Protein AF-A0A2E7TBE4-F1 (afdb_monomer)

Mean predicted aligned error: 5.77 Å

Structure (mmCIF, N/CA/C/O backbone):
data_AF-A0A2E7TBE4-F1
#
_entry.id   AF-A0A2E7TBE4-F1
#
loop_
_atom_site.group_PDB
_atom_site.id
_atom_site.type_symbol
_atom_site.label_atom_id
_atom_site.label_alt_id
_atom_site.label_comp_id
_atom_site.label_asym_id
_atom_site.label_entity_id
_atom_site.label_seq_id
_atom_site.pdbx_PDB_ins_code
_atom_site.Cartn_x
_atom_site.Cartn_y
_atom_site.Cartn_z
_atom_site.occupancy
_atom_site.B_iso_or_equiv
_atom_site.auth_seq_id
_atom_site.auth_comp_id
_atom_site.auth_asym_id
_atom_site.auth_atom_id
_atom_site.pdbx_PDB_model_num
ATOM 1 N N . MET A 1 1 ? -16.923 3.163 10.898 1.00 75.12 1 MET A N 1
ATOM 2 C CA . MET A 1 1 ? -16.208 2.609 9.728 1.00 75.12 1 MET A CA 1
ATOM 3 C C . MET A 1 1 ? -14.946 3.431 9.518 1.00 75.12 1 MET A C 1
ATOM 5 O O . MET A 1 1 ? -15.007 4.639 9.729 1.00 75.12 1 MET A O 1
ATOM 9 N N . LYS A 1 2 ? -13.809 2.802 9.211 1.00 86.69 2 LYS A N 1
ATOM 10 C CA . LYS A 1 2 ? -12.527 3.490 9.012 1.00 86.69 2 LYS A CA 1
ATOM 11 C C . LYS A 1 2 ? -12.183 3.500 7.526 1.00 86.69 2 LYS A C 1
ATOM 13 O O . LYS A 1 2 ? -12.482 2.533 6.828 1.00 86.69 2 LYS A O 1
ATOM 18 N N . ARG A 1 3 ? -11.554 4.576 7.055 1.00 91.75 3 ARG A N 1
ATOM 19 C CA . ARG A 1 3 ? -10.996 4.649 5.702 1.00 91.75 3 ARG A CA 1
ATOM 20 C C . ARG A 1 3 ? -9.504 4.393 5.776 1.00 91.75 3 ARG A C 1
ATOM 22 O O . ARG A 1 3 ? -8.827 4.990 6.608 1.00 91.75 3 ARG A O 1
ATOM 29 N N . TYR A 1 4 ? -9.002 3.554 4.888 1.00 93.69 4 TYR A N 1
ATOM 30 C CA . TYR A 1 4 ? -7.580 3.307 4.720 1.00 93.69 4 TYR A CA 1
ATOM 31 C C . TYR A 1 4 ? -7.161 3.719 3.314 1.00 93.69 4 TYR A C 1
ATOM 33 O O . TYR A 1 4 ? -7.803 3.332 2.340 1.00 93.69 4 TYR A O 1
ATOM 41 N N . ILE A 1 5 ? -6.097 4.514 3.232 1.00 94.12 5 ILE A N 1
ATOM 42 C CA . ILE A 1 5 ? -5.440 4.893 1.982 1.00 94.12 5 ILE A CA 1
ATOM 43 C C . ILE A 1 5 ? -4.207 4.005 1.853 1.00 94.12 5 ILE A C 1
ATOM 45 O O . ILE A 1 5 ? -3.308 4.063 2.692 1.00 94.12 5 ILE A O 1
ATOM 49 N N . ILE A 1 6 ? -4.178 3.169 0.826 1.00 94.19 6 ILE A N 1
ATOM 50 C CA . ILE A 1 6 ? -3.102 2.220 0.552 1.00 94.19 6 ILE A CA 1
ATOM 51 C C . ILE A 1 6 ? -2.255 2.791 -0.575 1.00 94.19 6 ILE A C 1
ATOM 53 O O . ILE A 1 6 ? -2.795 3.153 -1.615 1.00 94.19 6 ILE A O 1
ATOM 57 N N . GLN A 1 7 ? -0.939 2.843 -0.401 1.00 94.38 7 GLN A N 1
ATOM 58 C CA . GLN A 1 7 ? -0.005 3.291 -1.426 1.00 94.38 7 GLN A CA 1
ATOM 59 C C . GLN A 1 7 ? 0.825 2.117 -1.939 1.00 94.38 7 GLN A C 1
ATOM 61 O O . GLN A 1 7 ? 1.447 1.380 -1.170 1.00 94.38 7 GLN A O 1
ATOM 66 N N . PHE A 1 8 ? 0.861 1.986 -3.259 1.00 93.00 8 PHE A N 1
ATOM 67 C CA . PHE A 1 8 ? 1.653 1.018 -3.994 1.00 93.00 8 PHE A CA 1
ATOM 68 C C . PHE A 1 8 ? 2.759 1.728 -4.770 1.00 93.00 8 PHE A C 1
ATOM 70 O O . PHE A 1 8 ? 2.548 2.805 -5.329 1.00 93.00 8 PHE A O 1
ATOM 77 N N . GLN A 1 9 ? 3.922 1.093 -4.842 1.00 92.00 9 GLN A N 1
ATOM 78 C CA . GLN A 1 9 ? 5.038 1.513 -5.682 1.00 92.00 9 GLN A CA 1
ATOM 79 C C . GLN A 1 9 ? 5.395 0.375 -6.630 1.00 92.00 9 GLN A C 1
ATOM 81 O O . GLN A 1 9 ? 5.537 -0.766 -6.191 1.00 92.00 9 GLN A O 1
ATOM 86 N N . ASN A 1 10 ? 5.570 0.692 -7.906 1.00 90.94 10 ASN A N 1
ATOM 87 C CA . ASN A 1 10 ? 6.155 -0.212 -8.877 1.00 90.94 10 ASN A CA 1
ATOM 88 C C . ASN A 1 10 ? 7.683 -0.064 -8.857 1.00 90.94 10 ASN A C 1
ATOM 90 O O . ASN A 1 10 ? 8.225 1.023 -9.055 1.00 90.94 10 ASN A O 1
ATOM 94 N N . ASN A 1 11 ? 8.385 -1.161 -8.590 1.00 87.38 11 ASN A N 1
ATOM 95 C CA . ASN A 1 11 ? 9.839 -1.203 -8.481 1.00 87.38 11 ASN A CA 1
ATOM 96 C C . ASN A 1 11 ? 10.557 -1.029 -9.830 1.00 87.38 11 ASN A C 1
ATOM 98 O O . ASN A 1 11 ? 11.745 -0.722 -9.834 1.00 87.38 11 ASN A O 1
ATOM 102 N N . LYS A 1 12 ? 9.874 -1.245 -10.961 1.00 85.25 12 LYS A N 1
ATOM 103 C CA . LYS A 1 12 ? 10.490 -1.230 -12.296 1.00 85.25 12 LYS A CA 1
ATOM 104 C C . LYS A 1 12 ? 10.633 0.176 -12.869 1.00 85.25 12 LYS A C 1
ATOM 106 O O . LYS A 1 12 ? 11.652 0.511 -13.461 1.00 85.25 12 LYS A O 1
ATOM 111 N N . ASP A 1 13 ? 9.592 0.980 -12.713 1.00 86.19 13 ASP A N 1
ATOM 112 C CA . ASP A 1 13 ? 9.438 2.310 -13.305 1.00 86.19 13 ASP A CA 1
ATOM 113 C C . ASP A 1 13 ? 9.262 3.407 -12.243 1.00 86.19 13 ASP A C 1
ATOM 115 O O . ASP A 1 13 ? 9.096 4.574 -12.586 1.00 86.19 13 ASP A O 1
ATOM 119 N N . ASN A 1 14 ? 9.331 3.051 -10.954 1.00 85.19 14 ASN A N 1
ATOM 120 C CA . ASN A 1 14 ? 9.162 3.962 -9.820 1.00 85.19 14 ASN A CA 1
ATOM 121 C C . ASN A 1 14 ? 7.813 4.709 -9.837 1.00 85.19 14 ASN A C 1
ATOM 123 O O . ASN A 1 14 ? 7.690 5.812 -9.302 1.00 85.19 14 ASN A O 1
ATOM 127 N N . THR A 1 15 ? 6.793 4.107 -10.452 1.00 89.44 15 THR A N 1
ATOM 128 C CA . THR A 1 15 ? 5.441 4.664 -10.501 1.00 89.44 15 THR A CA 1
ATOM 129 C C . THR A 1 15 ? 4.703 4.387 -9.197 1.00 89.44 15 THR A C 1
ATOM 131 O O . THR A 1 15 ? 4.797 3.300 -8.627 1.00 89.44 15 THR A O 1
ATOM 134 N N . TYR A 1 16 ? 3.910 5.358 -8.744 1.00 89.88 16 TYR A N 1
ATOM 135 C CA . TYR A 1 16 ? 3.082 5.232 -7.547 1.00 89.88 16 TYR A CA 1
ATOM 136 C C . TYR A 1 16 ? 1.603 5.168 -7.908 1.00 89.88 16 TYR A C 1
ATOM 138 O O . TYR A 1 16 ? 1.129 5.867 -8.804 1.00 89.88 16 TYR A O 1
ATOM 146 N N . ARG A 1 17 ? 0.863 4.337 -7.179 1.00 90.75 17 ARG A N 1
ATOM 147 C CA . ARG A 1 17 ? -0.601 4.280 -7.214 1.00 90.75 17 ARG A CA 1
ATOM 148 C C . ARG A 1 17 ? -1.134 4.252 -5.798 1.00 90.75 17 ARG A C 1
ATOM 150 O O . ARG A 1 17 ? -0.446 3.796 -4.890 1.00 90.75 17 ARG A O 1
ATOM 157 N N . HIS A 1 18 ? -2.360 4.712 -5.618 1.00 91.38 18 HIS A N 1
ATOM 158 C CA . HIS A 1 18 ? -3.063 4.553 -4.358 1.00 91.38 18 HIS A CA 1
ATOM 159 C C . HIS A 1 18 ? -4.420 3.889 -4.579 1.00 91.38 18 HIS A C 1
ATOM 161 O O . HIS A 1 18 ? -4.995 3.986 -5.662 1.00 91.38 18 HIS A O 1
ATOM 167 N N . ASP A 1 19 ? -4.897 3.198 -3.552 1.00 91.94 19 ASP A N 1
ATOM 168 C CA . ASP A 1 19 ? -6.250 2.655 -3.465 1.00 91.94 19 ASP A CA 1
ATOM 169 C C . ASP A 1 19 ? -6.871 3.091 -2.135 1.00 91.94 19 ASP A C 1
ATOM 171 O O . ASP A 1 19 ? -6.162 3.303 -1.148 1.00 91.94 19 ASP A O 1
ATOM 175 N N . GLU A 1 20 ? -8.190 3.244 -2.104 1.00 92.44 20 GLU A N 1
ATOM 176 C CA . GLU A 1 20 ? -8.919 3.657 -0.905 1.00 92.44 20 GLU A CA 1
ATOM 177 C C . GLU A 1 20 ? -9.974 2.619 -0.551 1.00 92.44 20 GLU A C 1
ATOM 179 O O . GLU A 1 20 ? -10.805 2.244 -1.377 1.00 92.44 20 GLU A O 1
ATOM 184 N N . VAL A 1 21 ? -9.968 2.174 0.707 1.00 92.19 21 VAL A N 1
ATOM 185 C CA . VAL A 1 21 ? -10.915 1.164 1.185 1.00 92.19 21 VAL A CA 1
ATOM 186 C C . VAL A 1 21 ? -11.552 1.530 2.509 1.00 92.19 21 VAL A C 1
ATOM 188 O O . VAL A 1 21 ? -10.918 2.077 3.412 1.00 92.19 21 VAL A O 1
ATOM 191 N N . MET A 1 22 ? -12.824 1.167 2.639 1.00 93.50 22 MET A N 1
ATOM 192 C CA . MET A 1 22 ? -13.579 1.264 3.882 1.00 93.50 22 MET A CA 1
ATOM 193 C C . MET A 1 22 ? -13.554 -0.086 4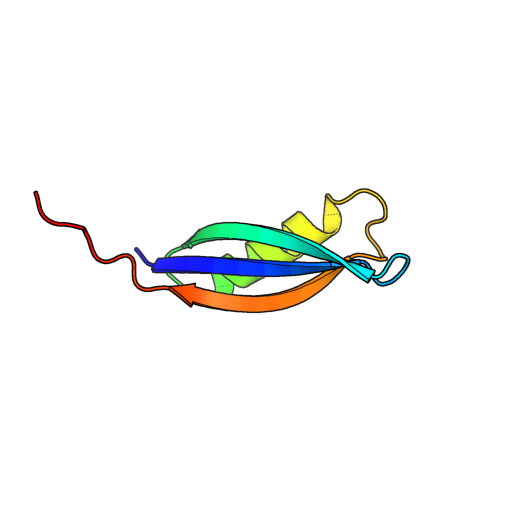.597 1.00 93.50 22 MET A C 1
ATOM 195 O O . MET A 1 22 ? -14.117 -1.053 4.088 1.00 93.50 22 MET A O 1
ATOM 199 N N . LYS A 1 23 ? -12.908 -0.164 5.765 1.00 90.19 23 LYS A N 1
ATOM 200 C CA . LYS A 1 23 ? -12.761 -1.399 6.560 1.00 90.19 23 LYS A CA 1
ATOM 201 C C . LYS A 1 23 ? -12.998 -1.137 8.052 1.00 90.19 23 LYS A C 1
ATOM 203 O O . LYS A 1 23 ? -13.048 0.016 8.495 1.00 90.19 23 LYS A O 1
ATOM 208 N N . HIS A 1 24 ? -13.189 -2.195 8.839 1.00 85.94 24 HIS A N 1
ATOM 209 C CA . HIS A 1 24 ? -13.387 -2.082 10.288 1.00 85.94 24 HIS A CA 1
ATOM 210 C C . HIS A 1 24 ? -12.061 -2.153 11.052 1.00 85.94 24 HIS A C 1
ATOM 212 O O . HIS A 1 24 ? -11.916 -1.508 12.094 1.00 85.94 24 HIS A O 1
ATOM 218 N N . THR A 1 25 ? -11.082 -2.869 10.505 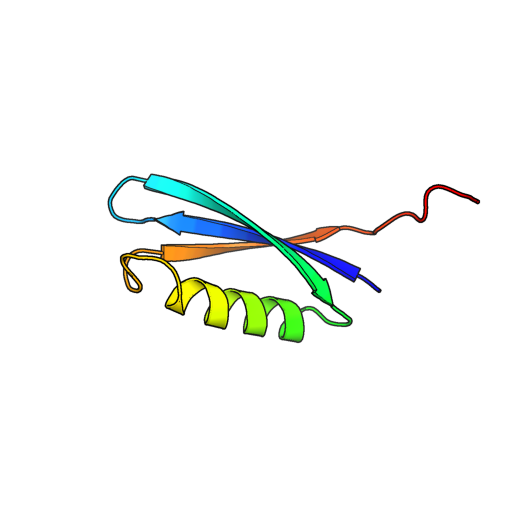1.00 91.12 25 THR A N 1
ATOM 219 C CA . THR A 1 25 ? -9.764 -3.097 11.099 1.00 91.12 25 THR A CA 1
ATOM 220 C C . THR A 1 25 ? -8.635 -2.871 10.092 1.00 91.12 25 THR A C 1
ATOM 222 O O . THR A 1 25 ? -8.847 -2.882 8.879 1.00 91.12 25 THR A O 1
ATOM 225 N N . PHE A 1 26 ? -7.415 -2.694 10.606 1.00 90.31 26 PHE A N 1
ATOM 226 C CA . PHE A 1 26 ? -6.213 -2.579 9.777 1.00 90.31 26 PHE A CA 1
ATOM 227 C C . PHE A 1 26 ? -5.910 -3.886 9.027 1.00 90.31 26 PHE A C 1
ATOM 229 O O . PHE A 1 26 ? -5.607 -3.845 7.840 1.00 90.31 26 PHE A O 1
ATOM 236 N N . ALA A 1 27 ? -6.108 -5.039 9.675 1.00 93.62 27 ALA A N 1
ATOM 237 C CA . ALA A 1 27 ? -5.884 -6.355 9.074 1.00 93.62 27 ALA A CA 1
ATOM 238 C C . ALA A 1 27 ? -6.728 -6.582 7.805 1.00 93.62 27 ALA A C 1
ATOM 240 O O . ALA A 1 27 ? -6.249 -7.138 6.820 1.00 93.62 27 ALA A O 1
ATOM 241 N N . GLU A 1 28 ? -7.977 -6.106 7.781 1.00 93.75 28 GLU A N 1
ATOM 242 C CA . GLU A 1 28 ? -8.819 -6.192 6.582 1.00 93.75 28 GLU A CA 1
ATOM 243 C C . GLU A 1 28 ? -8.347 -5.264 5.450 1.00 93.75 28 GLU A C 1
ATOM 245 O O . GLU A 1 28 ? -8.546 -5.575 4.272 1.00 93.75 28 GLU A O 1
ATOM 250 N N . ALA A 1 29 ? -7.750 -4.115 5.785 1.00 92.56 29 ALA A N 1
ATOM 251 C CA . ALA A 1 29 ? -7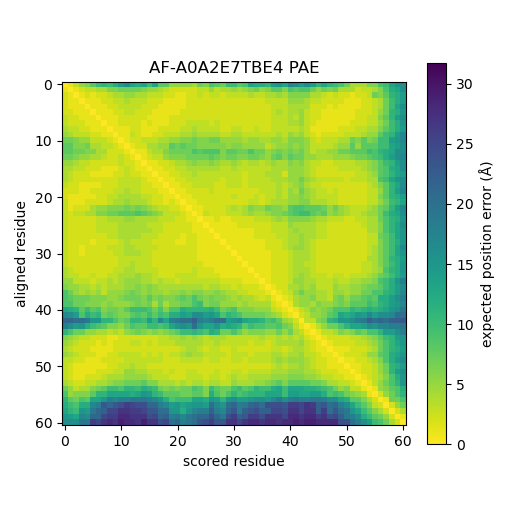.150 -3.220 4.800 1.00 92.56 29 ALA A CA 1
ATOM 252 C C . ALA A 1 29 ? -5.850 -3.814 4.235 1.00 92.56 29 ALA A C 1
ATOM 254 O O . ALA A 1 29 ? -5.638 -3.764 3.026 1.00 92.56 29 ALA A O 1
ATOM 255 N N . GLU A 1 30 ? -5.028 -4.446 5.077 1.00 93.19 30 GLU A N 1
ATOM 256 C CA . GLU A 1 30 ? -3.838 -5.194 4.654 1.00 93.19 30 GLU A CA 1
ATOM 257 C C . GLU A 1 30 ? -4.180 -6.372 3.742 1.00 93.19 30 GLU A C 1
ATOM 259 O O . GLU A 1 30 ? -3.520 -6.573 2.721 1.00 93.19 30 GLU A O 1
ATOM 264 N N . ALA A 1 31 ? -5.217 -7.145 4.068 1.00 94.12 31 ALA A N 1
ATOM 265 C CA . ALA A 1 31 ? -5.662 -8.252 3.226 1.00 94.12 31 ALA A CA 1
ATOM 266 C C . ALA A 1 31 ? -6.078 -7.759 1.828 1.00 94.12 31 ALA A C 1
ATOM 268 O O . ALA A 1 31 ? -5.634 -8.309 0.820 1.00 94.12 31 ALA A O 1
ATOM 269 N N . HIS A 1 32 ? -6.848 -6.665 1.764 1.00 92.19 32 HIS A N 1
ATOM 270 C CA . HIS A 1 32 ? -7.216 -6.023 0.497 1.00 92.19 32 HIS A CA 1
ATOM 271 C C . HIS A 1 32 ? -5.992 -5.517 -0.269 1.00 92.19 32 HIS A C 1
ATOM 273 O O . HIS A 1 32 ? -5.882 -5.732 -1.474 1.00 92.19 32 HIS A O 1
ATOM 279 N N . ALA A 1 33 ? -5.049 -4.867 0.418 1.00 92.25 33 ALA A N 1
ATOM 280 C CA . ALA A 1 33 ? -3.819 -4.384 -0.197 1.00 92.25 33 ALA A CA 1
ATOM 281 C C . ALA A 1 33 ? -3.025 -5.533 -0.842 1.00 92.25 33 ALA A C 1
ATOM 283 O O . ALA A 1 33 ? -2.556 -5.406 -1.975 1.00 92.25 33 ALA A O 1
ATOM 284 N N . ASN A 1 34 ? -2.912 -6.669 -0.147 1.00 90.69 34 ASN A N 1
ATOM 285 C CA . ASN A 1 34 ? -2.240 -7.857 -0.666 1.00 90.69 34 ASN A CA 1
ATOM 286 C C . ASN A 1 34 ? -2.958 -8.425 -1.895 1.00 90.69 34 ASN A C 1
ATOM 288 O O . ASN A 1 34 ? -2.306 -8.681 -2.904 1.00 90.69 34 ASN A O 1
ATOM 292 N N . GLU A 1 35 ? -4.285 -8.551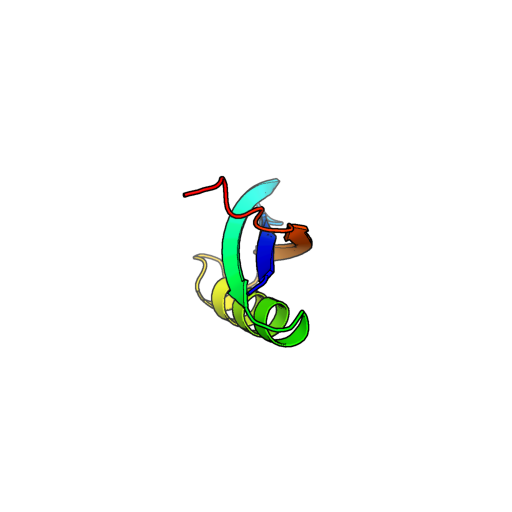 -1.859 1.00 90.19 35 GLU A N 1
ATOM 293 C CA . GLU 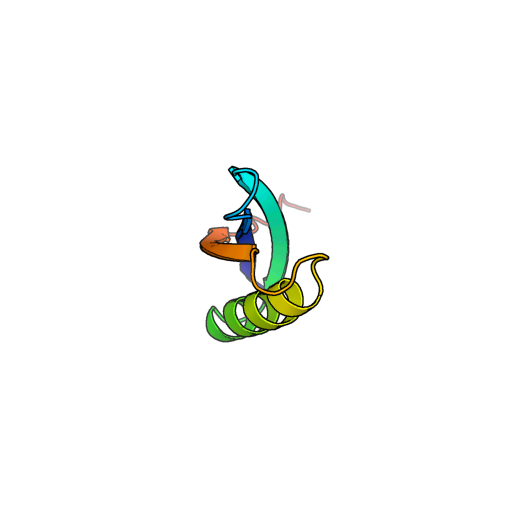A 1 35 ? -5.076 -9.009 -3.008 1.00 90.19 35 GLU A CA 1
ATOM 294 C C . GLU A 1 35 ? -4.926 -8.079 -4.225 1.00 90.19 35 GLU A C 1
ATOM 296 O O . GLU A 1 35 ? -4.712 -8.541 -5.349 1.00 90.19 35 GLU A O 1
ATOM 301 N N . LYS A 1 36 ? -4.984 -6.758 -4.011 1.00 86.81 36 LYS A N 1
ATOM 302 C CA . LYS A 1 36 ? -4.829 -5.757 -5.076 1.00 86.81 36 LYS A CA 1
ATOM 303 C C . LYS A 1 36 ? -3.451 -5.776 -5.706 1.00 86.81 36 LYS A C 1
ATOM 305 O O . LYS A 1 36 ? -3.346 -5.667 -6.926 1.00 86.81 36 LYS A O 1
ATOM 310 N N . ARG A 1 37 ? -2.404 -5.970 -4.901 1.00 84.12 37 ARG A N 1
ATOM 311 C CA . ARG A 1 37 ? -1.030 -6.115 -5.395 1.00 84.12 37 ARG A CA 1
ATOM 312 C C . ARG A 1 37 ? -0.920 -7.226 -6.446 1.00 84.12 37 ARG A C 1
ATOM 314 O O . ARG A 1 37 ? -0.225 -7.041 -7.438 1.00 84.12 37 ARG A O 1
ATOM 321 N N . HIS A 1 38 ? -1.652 -8.325 -6.250 1.00 81.12 38 HIS A N 1
ATOM 322 C CA . HIS A 1 38 ? -1.718 -9.472 -7.161 1.00 81.12 38 HIS A CA 1
ATOM 323 C C . HIS A 1 38 ? -2.661 -9.296 -8.366 1.00 81.12 38 HIS A C 1
ATOM 325 O O . HIS A 1 38 ? -2.803 -10.223 -9.166 1.00 81.12 38 HIS A O 1
ATOM 331 N N . HIS A 1 39 ? -3.298 -8.136 -8.514 1.00 82.75 39 HIS A N 1
ATOM 332 C CA . HIS A 1 39 ? -4.112 -7.802 -9.682 1.00 82.75 39 HIS A CA 1
ATOM 333 C C . HIS A 1 39 ? -3.455 -6.766 -10.598 1.00 82.75 39 HIS A C 1
ATOM 335 O O . HIS A 1 39 ? -3.960 -6.516 -11.695 1.00 82.75 39 HIS A O 1
ATOM 341 N N . PHE A 1 40 ? -2.357 -6.131 -10.178 1.00 79.75 40 PHE A N 1
ATOM 342 C CA . PHE A 1 40 ? -1.701 -5.146 -11.025 1.00 79.75 40 PHE A CA 1
ATOM 343 C C . PHE A 1 40 ? -0.907 -5.826 -12.151 1.00 79.75 40 PHE A C 1
ATOM 345 O O . PHE A 1 40 ? -0.197 -6.805 -11.913 1.00 79.75 40 PHE A O 1
ATOM 352 N N . PRO A 1 41 ? -0.958 -5.298 -13.388 1.00 74.56 41 PRO A N 1
ATOM 353 C CA . PRO A 1 41 ? -0.076 -5.769 -14.448 1.00 74.56 41 PRO A CA 1
ATOM 354 C C . PRO A 1 41 ? 1.380 -5.597 -13.993 1.00 74.56 41 PRO A C 1
ATOM 356 O O . PRO A 1 41 ? 1.777 -4.516 -13.552 1.00 74.56 41 PRO A O 1
ATOM 359 N N . GLY A 1 42 ? 2.148 -6.688 -14.048 1.00 72.25 42 GLY A N 1
ATOM 360 C CA . GLY A 1 42 ? 3.472 -6.761 -13.424 1.00 72.25 42 GLY A CA 1
ATOM 361 C C . GLY A 1 42 ? 3.435 -7.151 -11.942 1.00 72.25 42 GLY A C 1
ATOM 362 O O . GLY A 1 42 ? 4.207 -6.608 -11.169 1.00 72.25 42 GLY A O 1
ATOM 363 N N . ASN A 1 43 ? 2.557 -8.078 -11.537 1.00 62.59 43 ASN A N 1
ATOM 364 C CA . ASN A 1 43 ? 2.317 -8.585 -10.168 1.00 62.59 43 ASN A CA 1
ATOM 365 C C . ASN A 1 43 ? 3.499 -8.649 -9.180 1.00 62.59 43 ASN A C 1
ATOM 367 O O . ASN A 1 43 ? 3.292 -8.501 -7.977 1.00 62.59 43 ASN A O 1
ATOM 371 N N . ASN A 1 44 ? 4.722 -8.898 -9.652 1.00 69.75 44 ASN A N 1
ATOM 372 C CA . ASN A 1 44 ? 5.914 -8.994 -8.802 1.00 69.75 44 ASN A CA 1
ATOM 373 C C . ASN A 1 44 ? 6.657 -7.658 -8.622 1.00 69.75 44 ASN A C 1
ATOM 375 O O . ASN A 1 44 ? 7.577 -7.568 -7.813 1.00 69.75 44 ASN A O 1
ATOM 379 N N . GLU A 1 45 ? 6.280 -6.626 -9.370 1.00 85.31 45 GLU A N 1
ATOM 380 C CA . GLU A 1 45 ? 6.933 -5.318 -9.382 1.00 85.31 45 GLU A CA 1
ATOM 381 C C . GLU A 1 45 ? 6.223 -4.324 -8.451 1.00 8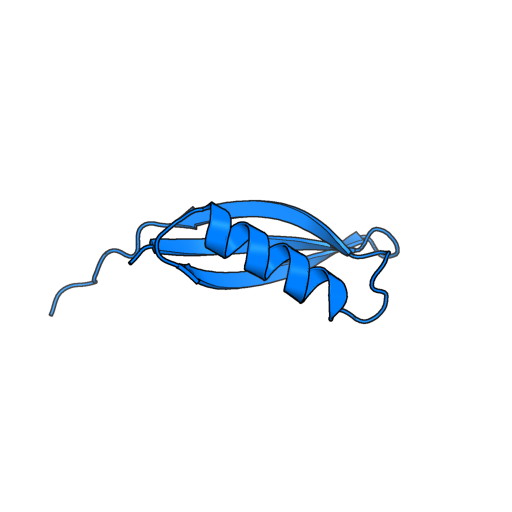5.31 45 GLU A C 1
ATOM 383 O O . GLU A 1 45 ? 6.867 -3.418 -7.929 1.00 85.31 45 GLU A O 1
ATOM 388 N N . TRP A 1 46 ? 4.932 -4.522 -8.161 1.00 90.00 46 TRP A N 1
ATOM 389 C CA . TRP A 1 46 ? 4.181 -3.685 -7.223 1.00 90.00 46 TRP A CA 1
ATOM 390 C C . TRP A 1 46 ? 4.388 -4.135 -5.775 1.00 90.00 46 TRP A C 1
ATOM 392 O O . TRP A 1 46 ? 4.191 -5.300 -5.432 1.00 90.00 46 TRP A O 1
ATOM 402 N N . ARG A 1 47 ? 4.734 -3.196 -4.893 1.00 90.44 47 ARG A N 1
ATOM 403 C CA . ARG A 1 47 ? 4.820 -3.404 -3.441 1.00 90.44 47 ARG A CA 1
ATOM 404 C C . ARG A 1 47 ? 3.966 -2.395 -2.690 1.00 90.44 47 ARG A C 1
ATOM 406 O O . ARG A 1 47 ? 3.831 -1.252 -3.120 1.00 90.44 47 ARG A O 1
ATOM 413 N N . ILE A 1 48 ? 3.415 -2.819 -1.558 1.00 92.69 48 ILE A N 1
ATOM 414 C CA . ILE A 1 48 ? 2.721 -1.928 -0.626 1.00 92.69 48 ILE A CA 1
ATOM 415 C C . ILE A 1 48 ? 3.800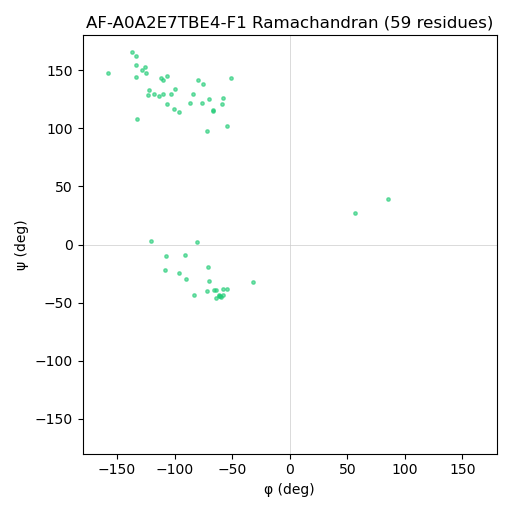 -1.154 0.132 1.00 92.69 48 ILE A C 1
ATO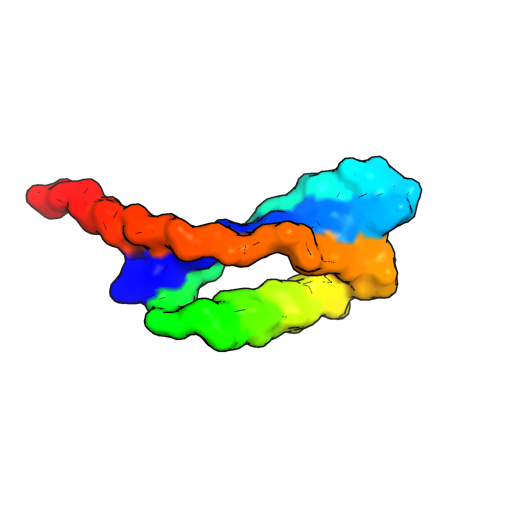M 417 O O . ILE A 1 48 ? 4.672 -1.766 0.745 1.00 92.69 48 ILE A O 1
ATOM 421 N N . VAL A 1 49 ? 3.767 0.176 0.061 1.00 93.69 49 VAL A N 1
ATOM 422 C CA . VAL A 1 49 ? 4.747 1.044 0.741 1.00 93.69 49 VAL A CA 1
ATOM 423 C C . VAL A 1 49 ? 4.153 1.791 1.927 1.00 93.69 49 VAL A C 1
ATOM 425 O O . VAL A 1 49 ? 4.892 2.208 2.811 1.00 93.69 49 VAL A O 1
ATOM 428 N N . SER A 1 50 ? 2.830 1.957 1.963 1.00 94.19 50 SER A N 1
ATOM 429 C CA . SER A 1 50 ? 2.137 2.585 3.086 1.00 94.19 50 SER A CA 1
ATOM 430 C C . SER A 1 50 ? 0.669 2.167 3.136 1.00 94.19 50 SER A C 1
ATOM 432 O O . SER A 1 50 ? 0.045 1.958 2.094 1.00 94.19 50 SER A O 1
ATOM 434 N N . ILE A 1 51 ? 0.117 2.074 4.345 1.00 94.44 51 ILE A N 1
ATOM 435 C CA . ILE A 1 51 ? -1.321 1.963 4.602 1.00 94.44 51 ILE A CA 1
ATOM 436 C C . ILE A 1 51 ? -1.652 2.960 5.709 1.00 94.44 51 ILE A C 1
ATOM 438 O O . ILE A 1 51 ? -1.298 2.762 6.870 1.00 94.44 51 ILE A O 1
ATOM 442 N N . THR A 1 52 ? -2.340 4.037 5.347 1.00 94.44 52 THR A N 1
ATOM 443 C CA . THR A 1 52 ? -2.644 5.144 6.256 1.00 94.44 52 THR A CA 1
ATOM 444 C C . THR A 1 52 ? -4.112 5.112 6.649 1.00 94.44 52 THR A C 1
ATOM 446 O O . THR A 1 52 ? -5.000 5.241 5.804 1.00 94.44 52 THR A O 1
ATOM 449 N N . GLU A 1 53 ? -4.390 4.994 7.948 1.00 92.69 53 GLU A N 1
ATOM 450 C CA . GLU A 1 53 ? -5.741 5.187 8.475 1.00 92.69 53 GLU A CA 1
ATOM 451 C C . GLU A 1 53 ? -6.122 6.667 8.391 1.00 92.69 53 GLU A C 1
ATOM 453 O O . GLU A 1 53 ? -5.445 7.537 8.936 1.00 92.69 53 GLU A O 1
ATOM 458 N N . THR A 1 54 ? -7.247 6.962 7.750 1.00 87.88 54 THR A N 1
ATOM 459 C CA . THR A 1 54 ? -7.864 8.283 7.802 1.00 87.88 54 THR A CA 1
ATOM 460 C C . THR A 1 54 ? -9.195 8.199 8.526 1.00 87.88 54 THR A C 1
ATOM 462 O O . THR A 1 54 ? -10.085 7.424 8.166 1.00 87.88 54 THR A O 1
ATOM 465 N N . LYS A 1 55 ? -9.372 9.060 9.529 1.00 77.06 55 LYS A N 1
ATOM 466 C CA . LYS A 1 55 ? -10.687 9.258 10.135 1.00 77.06 55 LYS A CA 1
ATOM 467 C C . LYS A 1 55 ? -11.594 9.909 9.101 1.00 77.06 55 LYS A C 1
ATOM 469 O O . LYS A 1 55 ? -11.370 11.052 8.706 1.00 77.06 55 LYS A O 1
ATOM 474 N N . VAL A 1 56 ? -12.623 9.185 8.681 1.00 71.19 56 VAL A N 1
ATOM 475 C CA . VAL A 1 56 ? -13.735 9.774 7.941 1.00 71.19 56 VAL A CA 1
ATOM 476 C C . VAL A 1 56 ? -14.501 10.600 8.964 1.00 71.19 56 VAL A C 1
ATOM 478 O O . VAL A 1 56 ? -15.237 10.060 9.788 1.00 71.19 56 VAL A O 1
ATOM 481 N N . LYS A 1 57 ? -14.246 11.910 9.003 1.00 65.06 57 LYS A N 1
ATOM 482 C CA . LYS A 1 57 ? -15.175 12.811 9.677 1.00 65.06 57 LYS A CA 1
ATOM 483 C C . LYS A 1 57 ? -16.433 12.764 8.820 1.00 65.06 57 LYS A C 1
ATOM 485 O O . LYS A 1 57 ? -16.361 13.137 7.653 1.00 65.06 57 LYS A O 1
ATOM 490 N N . ASN A 1 58 ? -17.544 12.267 9.363 1.00 54.50 58 ASN A N 1
ATOM 491 C CA . ASN A 1 58 ? -18.850 12.582 8.796 1.00 54.50 58 ASN A CA 1
ATOM 492 C C . ASN A 1 58 ? -18.912 14.113 8.763 1.00 54.50 58 ASN A C 1
ATOM 494 O O . ASN A 1 58 ? -19.028 14.743 9.814 1.00 54.50 58 ASN A O 1
ATOM 498 N N . ALA A 1 59 ? -18.701 14.712 7.590 1.00 48.38 59 ALA A N 1
ATOM 499 C CA . ALA A 1 59 ? -19.113 16.086 7.372 1.00 48.38 59 ALA A CA 1
ATOM 500 C C . ALA A 1 59 ? -20.622 16.077 7.628 1.00 48.38 59 ALA A C 1
ATOM 502 O O . ALA A 1 59 ? -21.324 15.229 7.079 1.00 48.38 59 ALA A O 1
ATOM 503 N N . GLY A 1 60 ? -21.042 16.887 8.597 1.00 44.38 60 GLY A N 1
ATOM 504 C CA . GLY A 1 60 ? -22.366 16.834 9.197 1.00 44.38 60 GLY A CA 1
ATOM 505 C C . GLY A 1 60 ? -23.489 16.838 8.167 1.00 44.38 60 GLY A C 1
ATOM 506 O O . GLY A 1 60 ? -23.393 17.489 7.127 1.00 44.38 60 GLY A O 1
ATOM 507 N N . VAL A 1 61 ? -24.521 16.071 8.511 1.00 39.59 61 VAL A N 1
ATOM 508 C CA . VAL A 1 61 ? -25.901 16.261 8.055 1.00 39.59 61 VAL A CA 1
ATOM 509 C C . VAL A 1 61 ? -26.361 17.666 8.431 1.00 39.59 61 VAL A C 1
ATOM 511 O O . VAL A 1 61 ? -25.963 18.115 9.533 1.00 39.59 61 VAL A O 1
#

pLDDT: mean 84.94, std 12.68, range [39.59, 94.44]

Radius of gyration: 12.89 Å; Cα contacts (8 Å, |Δi|>4): 100; chains: 1; bounding box: 36×26×26 Å

Nearest PDB structures (foldseek):
  8ckb-assembly1_I004  TM=6.492E-01  e=1.382E-02  Bacteroides phage crAss001
  9e6q-assembly1_AR  TM=6.802E-01  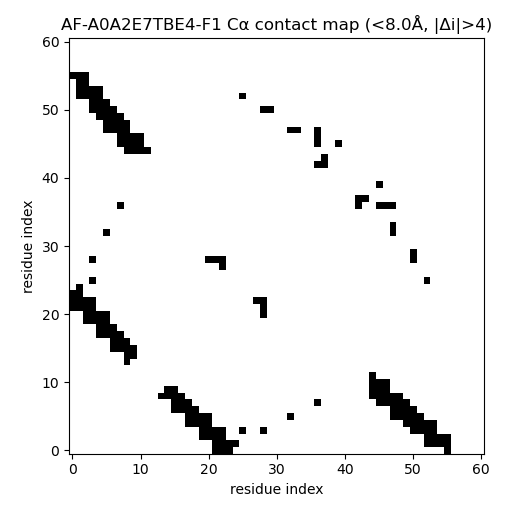e=9.223E-02  Pyrobaculum calidifontis JCM 11548
  8ckb-assembly1_I001  TM=5.866E-01  e=1.630E-01  Bacteroides phage crAss001
  1zg2-assembly1_A  TM=5.454E-01  e=4.779E-01  Halalkalibacterium halodurans
  3szt-assembly1_B  TM=3.472E-01  e=8.778E+00  Pseudomonas aeruginosa

Sequence (61 aa):
MKRYIIQFQNNKDNTYRHDEVMKHTFAEAEAHANEKRHHFPGNNEWRIVSITETKVKNAGV

Foldseek 3Di:
DKKKKWWKAFQPPRDIDIDIDDDDDPVVVVVVNLVVCCVDDVSVRIDTPDIDIDDPDPPDD

Solvent-accessible surface area (backbone atoms only — not comparable to full-atom values): 3679 Å² total; per-residue (Å²): 124,37,34,35,43,35,34,34,36,29,72,84,78,72,47,73,49,73,50,79,47,81,35,90,49,69,67,60,47,51,52,51,51,55,56,51,35,66,67,42,92,60,45,88,38,44,42,81,77,46,76,44,81,41,83,68,72,78,76,77,130

Secondary structure (DSSP, 8-state):
-EEEEEEEEETTT--EEEEEEEESSHHHHHHHHHHHHTTSTTTTTEEEEEEEEE-------